Protein AF-A0A7S2AB08-F1 (afdb_monomer_lite)

Foldseek 3Di:
DAAAEAEPPPPDPVVSLVSVLVVLVVLLVQLVVVVVVVVVDPDDDDDDDDDPLSHAKYKYFQDQDPVSVVVVQVVCCVQQNPLFHFDDDPRRITIGHSRSSSCSSVDPSSVSNVVVD

Secondary structure (DSSP, 8-state):
-PPEEEE-TT--HHHHHHHHHHHHHHHHHHHHHHHHHHHT--------S----SS--EEEE--S-HHHHHHHHHHHHHHH-TT--PEE-STTEEEE-HHHHHHHHHSTHHHHHHHH-

InterPro domains:
  IPR036063 Smr domain superfamily [SSF160443] (5-95)

Organism: Trieres chinensis (NCBI:txid1514140)

Structure (mmCIF, N/CA/C/O backbone):
data_AF-A0A7S2AB08-F1
#
_entry.id   AF-A0A7S2AB08-F1
#
loop_
_atom_site.group_PDB
_atom_site.id
_atom_site.type_symbol
_atom_site.label_atom_id
_atom_site.label_alt_id
_atom_site.label_comp_id
_atom_site.label_asym_id
_atom_site.label_entity_id
_atom_site.label_seq_id
_atom_site.pdbx_PDB_ins_code
_atom_site.Cartn_x
_atom_site.Cartn_y
_atom_site.Cartn_z
_atom_site.occupancy
_atom_site.B_iso_or_equiv
_atom_site.auth_seq_id
_atom_site.auth_comp_id
_atom_site.auth_asym_id
_atom_site.auth_atom_id
_atom_site.pdbx_PDB_model_num
ATOM 1 N N . ALA A 1 1 ? 7.742 17.442 6.146 1.00 52.56 1 ALA A N 1
ATOM 2 C CA . ALA A 1 1 ? 8.503 16.363 5.485 1.00 52.56 1 ALA A CA 1
ATOM 3 C C . ALA A 1 1 ? 7.913 16.148 4.094 1.00 52.56 1 ALA A C 1
ATOM 5 O O . ALA A 1 1 ? 6.713 16.338 3.948 1.00 52.56 1 ALA A O 1
ATOM 6 N N . GLY A 1 2 ? 8.727 15.846 3.078 1.00 59.47 2 GLY A N 1
ATOM 7 C CA . GLY A 1 2 ? 8.201 15.437 1.768 1.00 59.47 2 GLY A CA 1
ATOM 8 C C . GLY A 1 2 ? 7.531 14.056 1.838 1.00 59.47 2 GLY A C 1
ATOM 9 O O . GLY A 1 2 ? 7.691 13.373 2.854 1.00 59.47 2 GLY A O 1
ATOM 10 N N . PRO A 1 3 ? 6.790 13.640 0.796 1.00 74.31 3 PRO A N 1
ATOM 11 C CA . PRO A 1 3 ? 6.187 12.313 0.762 1.00 74.31 3 PRO A CA 1
ATOM 12 C C . PRO A 1 3 ? 7.263 11.220 0.801 1.00 74.31 3 PRO A C 1
ATOM 14 O O . PRO A 1 3 ? 8.330 11.360 0.196 1.00 74.31 3 PRO A O 1
ATOM 17 N N . ALA A 1 4 ? 6.976 10.125 1.500 1.00 86.62 4 ALA A N 1
ATOM 18 C CA . ALA A 1 4 ? 7.786 8.917 1.460 1.00 86.62 4 ALA A CA 1
ATOM 19 C C . ALA A 1 4 ? 7.642 8.230 0.093 1.00 86.62 4 ALA A C 1
ATOM 21 O O . ALA A 1 4 ? 6.601 8.318 -0.558 1.00 86.62 4 ALA A O 1
ATOM 22 N N . LEU A 1 5 ? 8.691 7.537 -0.346 1.00 88.94 5 LEU A N 1
ATOM 23 C CA . LEU A 1 5 ? 8.730 6.872 -1.646 1.00 88.94 5 LEU A CA 1
ATOM 24 C C . LEU A 1 5 ? 8.883 5.363 -1.464 1.00 88.94 5 LEU A C 1
ATOM 26 O O . LEU A 1 5 ? 9.851 4.906 -0.857 1.00 88.94 5 LEU A O 1
ATOM 30 N N . TRP A 1 6 ? 7.951 4.598 -2.024 1.00 91.44 6 TRP A N 1
ATOM 31 C CA . TRP A 1 6 ? 8.037 3.145 -2.153 1.00 91.44 6 TRP A CA 1
ATOM 32 C C . TRP A 1 6 ? 8.272 2.795 -3.615 1.00 91.44 6 TRP A C 1
ATOM 34 O O . TRP A 1 6 ? 7.332 2.718 -4.407 1.00 91.44 6 TRP A O 1
ATOM 44 N N . ASP A 1 7 ? 9.539 2.629 -3.982 1.00 91.38 7 ASP A N 1
ATOM 45 C CA . ASP A 1 7 ? 9.911 2.300 -5.353 1.00 91.38 7 ASP A CA 1
ATOM 46 C C . ASP A 1 7 ? 9.908 0.784 -5.581 1.00 91.38 7 ASP A C 1
ATOM 48 O O . ASP A 1 7 ? 10.720 0.048 -5.020 1.00 91.38 7 ASP A O 1
ATOM 52 N N . LEU A 1 8 ? 8.964 0.331 -6.403 1.00 91.38 8 LEU A N 1
ATOM 53 C CA . LEU A 1 8 ? 8.799 -1.051 -6.850 1.00 91.38 8 LEU A CA 1
ATOM 54 C C . LEU A 1 8 ? 9.189 -1.207 -8.330 1.00 91.38 8 LEU A C 1
ATOM 56 O O . LEU A 1 8 ? 9.035 -2.287 -8.902 1.00 91.38 8 LEU A O 1
ATOM 60 N N . HIS A 1 9 ? 9.677 -0.148 -8.983 1.00 89.19 9 HIS A N 1
ATOM 61 C CA . HIS A 1 9 ? 10.073 -0.212 -10.382 1.00 89.19 9 HIS A CA 1
ATOM 62 C C . HIS A 1 9 ? 11.225 -1.204 -10.580 1.00 89.19 9 HIS A C 1
ATOM 64 O O . HIS A 1 9 ? 12.287 -1.091 -9.974 1.00 89.19 9 HIS A O 1
ATOM 70 N N . GLY A 1 10 ? 11.044 -2.136 -11.517 1.00 86.81 10 GLY A N 1
ATOM 71 C CA . GLY A 1 10 ? 12.071 -3.113 -11.886 1.00 86.81 10 GLY A CA 1
ATOM 72 C C . GLY A 1 10 ? 12.081 -4.378 -11.028 1.00 86.81 10 GLY A C 1
ATOM 73 O O . GLY A 1 10 ? 12.787 -5.317 -11.383 1.00 86.81 10 GLY A O 1
ATOM 74 N N . TYR A 1 11 ? 11.267 -4.440 -9.972 1.00 90.19 11 TYR A N 1
ATOM 75 C CA . TYR A 1 11 ? 11.037 -5.670 -9.220 1.00 90.19 11 TYR A CA 1
ATOM 76 C C . TYR A 1 11 ? 9.991 -6.546 -9.908 1.00 90.19 11 TYR A C 1
ATOM 78 O O . TYR A 1 11 ? 9.075 -6.062 -10.581 1.00 90.19 11 TYR A O 1
ATOM 86 N N . ASN A 1 12 ? 10.107 -7.860 -9.727 1.00 90.44 12 ASN A N 1
ATOM 87 C CA . ASN A 1 12 ? 9.039 -8.774 -10.112 1.00 90.44 12 ASN A CA 1
ATOM 88 C C . ASN A 1 12 ? 7.889 -8.739 -9.087 1.00 90.44 12 ASN A C 1
ATOM 90 O O . ASN A 1 12 ? 7.950 -8.063 -8.056 1.00 90.44 12 ASN A O 1
ATOM 94 N N . LEU A 1 13 ? 6.805 -9.455 -9.388 1.00 88.50 13 LEU A N 1
ATOM 95 C CA . LEU A 1 13 ? 5.610 -9.457 -8.550 1.00 88.50 13 LEU A CA 1
ATOM 96 C C . LEU A 1 13 ? 5.885 -9.978 -7.117 1.00 88.50 13 LEU A C 1
ATOM 98 O O . LEU A 1 13 ? 5.589 -9.236 -6.182 1.00 88.50 13 LEU A O 1
ATOM 102 N N . PRO A 1 14 ? 6.488 -11.169 -6.906 1.00 89.75 14 PRO A N 1
ATOM 103 C CA . PRO A 1 14 ? 6.860 -11.639 -5.566 1.00 89.75 14 PRO A CA 1
ATOM 104 C C . PRO A 1 14 ? 7.719 -10.657 -4.756 1.00 89.75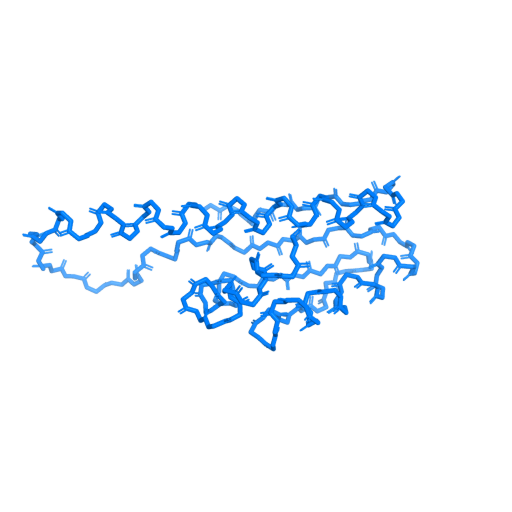 14 PRO A C 1
ATOM 106 O O . PRO A 1 14 ? 7.427 -10.400 -3.589 1.00 89.75 14 PRO A O 1
ATOM 109 N N . GLU A 1 15 ? 8.756 -10.082 -5.366 1.00 90.94 15 GLU A N 1
ATOM 110 C CA . GLU A 1 15 ? 9.627 -9.093 -4.718 1.00 90.94 15 GLU A CA 1
ATOM 111 C C . GLU A 1 15 ? 8.847 -7.843 -4.309 1.00 90.94 15 GLU A C 1
ATOM 113 O O . GLU A 1 15 ? 8.968 -7.373 -3.178 1.00 90.94 15 GLU A O 1
ATOM 118 N N . SER A 1 16 ? 7.985 -7.351 -5.200 1.00 90.75 16 SER A N 1
ATOM 119 C CA . SER A 1 16 ? 7.130 -6.193 -4.934 1.00 90.75 16 SER A CA 1
ATOM 120 C C . SER A 1 16 ? 6.174 -6.445 -3.766 1.00 90.75 16 SER A C 1
ATOM 122 O O . SER A 1 16 ? 5.994 -5.565 -2.925 1.00 90.75 16 SER A O 1
ATOM 124 N N . CYS A 1 17 ? 5.601 -7.651 -3.664 1.00 89.19 17 CYS A N 1
ATOM 125 C CA . CYS A 1 17 ? 4.760 -8.050 -2.531 1.00 89.19 17 CYS A CA 1
ATOM 126 C C . CYS A 1 17 ? 5.530 -8.010 -1.209 1.00 89.19 17 CYS A C 1
ATOM 128 O O . CYS A 1 17 ? 5.028 -7.471 -0.222 1.00 89.19 17 CYS A O 1
ATOM 130 N N . MET A 1 18 ? 6.747 -8.560 -1.184 1.00 90.06 18 MET A N 1
ATOM 131 C CA . MET A 1 18 ? 7.580 -8.560 0.021 1.00 90.06 18 MET A CA 1
ATOM 132 C C . MET A 1 18 ? 7.960 -7.138 0.441 1.00 90.06 18 MET A C 1
ATOM 134 O O . MET A 1 18 ? 7.878 -6.805 1.623 1.00 90.06 18 MET A O 1
ATOM 138 N N . LEU A 1 19 ? 8.336 -6.284 -0.516 1.00 91.50 19 LEU A N 1
ATOM 139 C CA . LEU A 1 19 ? 8.698 -4.890 -0.250 1.00 91.50 19 LEU A CA 1
ATOM 140 C C . LEU A 1 19 ? 7.511 -4.082 0.283 1.00 91.50 19 LEU A C 1
ATOM 142 O O . LEU A 1 19 ? 7.655 -3.398 1.296 1.00 91.50 19 LEU A O 1
ATOM 146 N N . LEU A 1 20 ? 6.337 -4.20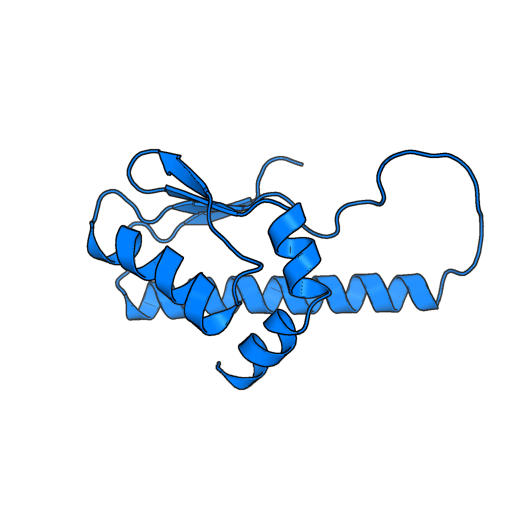7 -0.344 1.00 90.06 20 LEU A N 1
ATOM 147 C CA . LEU A 1 20 ? 5.104 -3.576 0.134 1.00 90.06 20 LEU A CA 1
ATOM 148 C C . LEU A 1 20 ? 4.748 -4.040 1.542 1.00 90.06 20 LEU A C 1
ATOM 150 O O . LEU A 1 20 ? 4.464 -3.217 2.411 1.00 90.06 20 LEU A O 1
ATOM 154 N N . SER A 1 21 ? 4.808 -5.349 1.779 1.00 90.81 21 SER A N 1
ATOM 155 C CA . SER A 1 21 ? 4.436 -5.915 3.072 1.00 90.81 21 SER A CA 1
ATOM 156 C C . SER A 1 21 ? 5.373 -5.444 4.180 1.00 90.81 21 SER A C 1
ATOM 158 O O . SER A 1 21 ? 4.927 -5.016 5.242 1.00 90.81 21 SER A O 1
ATOM 160 N N . ARG A 1 22 ? 6.682 -5.432 3.904 1.00 89.88 22 ARG A N 1
ATOM 161 C CA . ARG A 1 22 ? 7.700 -4.919 4.824 1.00 89.88 22 ARG A CA 1
ATOM 162 C C . ARG A 1 22 ? 7.494 -3.438 5.136 1.00 89.88 22 ARG A C 1
ATOM 164 O O . ARG A 1 22 ? 7.639 -3.034 6.289 1.00 89.88 22 ARG A O 1
ATOM 171 N N . ALA A 1 23 ? 7.171 -2.632 4.129 1.00 88.75 23 ALA A N 1
ATOM 172 C CA . ALA A 1 23 ? 6.959 -1.204 4.312 1.00 88.75 23 ALA A CA 1
ATOM 173 C C . ALA A 1 23 ? 5.712 -0.920 5.168 1.00 88.75 23 ALA A C 1
ATOM 175 O O . ALA A 1 23 ? 5.779 -0.124 6.106 1.00 88.75 23 ALA A O 1
ATOM 176 N N . LEU A 1 24 ? 4.616 -1.644 4.918 1.00 88.12 24 LEU A N 1
ATOM 177 C CA . LEU A 1 24 ? 3.400 -1.598 5.732 1.00 88.12 24 LEU A CA 1
ATOM 178 C C . LEU A 1 24 ? 3.667 -2.050 7.176 1.00 88.12 24 LEU A C 1
ATOM 180 O O . LEU A 1 24 ? 3.295 -1.342 8.110 1.00 88.12 24 LEU A O 1
ATOM 184 N N . MET A 1 25 ? 4.379 -3.165 7.384 1.00 86.62 25 MET A N 1
ATOM 185 C CA . MET A 1 25 ? 4.759 -3.637 8.724 1.00 86.62 25 MET A CA 1
ATOM 186 C C . MET A 1 25 ? 5.585 -2.599 9.491 1.00 86.62 25 MET A C 1
ATOM 188 O O . MET A 1 25 ? 5.294 -2.334 10.659 1.00 86.62 25 MET A O 1
ATOM 192 N N . SER A 1 26 ? 6.560 -1.960 8.837 1.00 84.19 26 SER A N 1
ATOM 193 C CA . SER A 1 26 ? 7.367 -0.901 9.456 1.00 84.19 26 SER A CA 1
ATOM 194 C C . SER A 1 26 ? 6.503 0.261 9.950 1.00 84.19 26 SER A C 1
ATOM 196 O O . SER A 1 26 ? 6.747 0.777 11.037 1.00 84.19 26 SER A O 1
ATOM 198 N N . MET A 1 27 ? 5.468 0.647 9.197 1.00 79.69 27 MET A N 1
ATOM 199 C CA . MET A 1 27 ? 4.536 1.698 9.620 1.00 79.69 27 MET A CA 1
ATOM 200 C C . MET A 1 27 ? 3.703 1.282 10.830 1.00 79.69 27 MET A C 1
ATOM 202 O O . MET A 1 27 ? 3.460 2.103 11.714 1.00 79.69 27 MET A O 1
ATOM 206 N N . THR A 1 28 ? 3.302 0.009 10.913 1.00 75.06 28 THR A N 1
ATOM 207 C CA . THR A 1 28 ? 2.567 -0.488 12.086 1.00 75.06 28 THR A CA 1
ATOM 208 C C . THR A 1 28 ? 3.409 -0.478 13.360 1.00 75.06 28 THR A C 1
ATOM 210 O O . THR A 1 28 ? 2.868 -0.189 14.427 1.00 75.06 28 THR A O 1
ATOM 213 N N . ALA A 1 29 ? 4.715 -0.748 13.252 1.00 71.19 29 ALA A N 1
ATOM 214 C CA . ALA A 1 29 ? 5.644 -0.696 14.376 1.00 71.19 29 ALA A CA 1
ATOM 215 C C . ALA A 1 29 ? 5.844 0.748 14.857 1.00 71.19 29 ALA A C 1
ATOM 217 O O . ALA A 1 29 ? 5.613 1.033 16.029 1.00 71.19 29 ALA A O 1
ATOM 218 N N . SER A 1 30 ? 6.135 1.681 13.943 1.00 67.94 30 SER A N 1
ATOM 219 C CA . SER A 1 30 ? 6.303 3.099 14.291 1.00 67.94 30 SER A CA 1
ATOM 220 C C . SER A 1 30 ? 5.034 3.722 14.888 1.00 67.94 30 SER A C 1
ATOM 222 O O . SER A 1 30 ? 5.116 4.521 15.818 1.00 67.94 30 SER A O 1
ATOM 224 N N . ALA A 1 31 ? 3.845 3.335 14.408 1.00 63.00 31 ALA A N 1
ATOM 225 C CA . ALA A 1 31 ? 2.578 3.781 14.992 1.00 63.00 31 ALA A CA 1
ATOM 226 C C . ALA A 1 31 ? 2.344 3.227 16.409 1.00 63.00 31 ALA A C 1
ATOM 228 O O . ALA A 1 31 ? 1.735 3.900 17.241 1.00 63.00 31 ALA A O 1
ATOM 229 N N . ALA A 1 32 ? 2.794 1.999 16.687 1.00 61.94 32 ALA A N 1
ATOM 230 C CA . ALA A 1 32 ? 2.697 1.400 18.015 1.00 61.94 32 ALA A CA 1
ATOM 231 C C . ALA A 1 32 ? 3.647 2.083 19.011 1.00 61.94 32 ALA A C 1
ATOM 233 O O . ALA A 1 32 ? 3.223 2.403 20.120 1.00 61.94 32 ALA A O 1
ATOM 234 N N . GLU A 1 33 ? 4.885 2.374 18.599 1.00 62.00 33 GLU A N 1
ATOM 235 C CA . GLU A 1 33 ? 5.858 3.111 19.417 1.00 62.00 33 GLU A CA 1
ATOM 236 C C . GLU A 1 33 ? 5.368 4.530 19.738 1.00 62.00 33 GLU A C 1
ATOM 238 O O . GLU A 1 33 ? 5.371 4.928 20.900 1.00 62.00 33 GLU A O 1
ATOM 243 N N . ALA A 1 34 ? 4.844 5.261 18.745 1.00 58.75 34 ALA A N 1
ATOM 244 C CA . ALA A 1 34 ? 4.301 6.607 18.954 1.00 58.75 34 ALA A CA 1
ATOM 245 C C . ALA A 1 34 ? 3.131 6.633 19.957 1.00 58.75 34 ALA A C 1
ATOM 247 O O . ALA A 1 34 ? 3.040 7.541 20.785 1.00 58.75 34 ALA A O 1
ATOM 248 N N . ARG A 1 35 ? 2.248 5.624 19.923 1.00 58.69 35 ARG A N 1
ATOM 249 C CA . ARG A 1 35 ? 1.162 5.485 20.911 1.00 58.69 35 ARG A CA 1
ATOM 250 C C . ARG A 1 35 ? 1.690 5.130 22.297 1.00 58.69 35 ARG A C 1
ATOM 252 O O . ARG A 1 35 ? 1.248 5.731 23.266 1.00 58.69 35 ARG A O 1
ATOM 259 N N . SER A 1 36 ? 2.669 4.229 22.388 1.00 55.38 36 SER A N 1
ATOM 260 C CA . SER A 1 36 ? 3.287 3.861 23.667 1.00 55.38 36 SER A CA 1
ATOM 261 C C . SER A 1 36 ? 3.988 5.042 24.344 1.00 55.38 36 SER A C 1
ATOM 263 O O . SER A 1 36 ? 3.956 5.131 25.564 1.00 55.38 36 SER A O 1
ATOM 265 N N . SER A 1 37 ? 4.605 5.948 23.580 1.00 52.09 37 SER A N 1
ATOM 266 C CA . SER A 1 37 ? 5.219 7.166 24.131 1.00 52.09 37 SER A CA 1
ATOM 267 C C . SER A 1 37 ? 4.200 8.237 24.529 1.00 52.09 37 SER A C 1
ATOM 269 O O . SER A 1 37 ? 4.525 9.106 25.328 1.00 52.09 37 SER A O 1
ATOM 271 N N . THR A 1 38 ? 2.981 8.190 23.982 1.00 53.09 38 THR A N 1
ATOM 272 C CA . THR A 1 38 ? 1.913 9.149 24.312 1.00 53.09 38 THR A CA 1
ATOM 273 C C . THR A 1 38 ? 1.167 8.748 25.591 1.00 53.09 38 THR A C 1
ATOM 275 O O . THR A 1 38 ? 0.781 9.624 26.356 1.00 53.09 38 THR A O 1
ATOM 278 N N . ASP A 1 39 ? 1.015 7.446 25.871 1.00 52.69 39 ASP A N 1
ATOM 279 C CA . ASP A 1 39 ? 0.422 6.946 27.128 1.00 52.69 39 ASP A CA 1
ATOM 280 C C . ASP A 1 39 ? 1.265 7.297 28.376 1.00 52.69 39 ASP A C 1
ATOM 282 O O . ASP A 1 39 ? 0.722 7.408 29.472 1.00 52.69 39 ASP A O 1
ATOM 286 N N . ASP A 1 40 ? 2.576 7.525 28.215 1.00 50.44 40 ASP A N 1
ATOM 287 C CA . ASP A 1 40 ? 3.490 7.936 29.298 1.00 50.44 40 ASP A CA 1
ATOM 288 C C . ASP A 1 40 ? 3.582 9.472 29.461 1.00 50.44 40 ASP A C 1
ATOM 290 O O . ASP A 1 40 ? 4.117 9.975 30.446 1.00 50.44 40 ASP A O 1
ATOM 294 N N . ALA A 1 41 ? 3.028 10.237 28.512 1.00 49.03 41 ALA A N 1
ATOM 295 C CA . ALA A 1 41 ? 3.125 11.693 28.449 1.00 49.03 41 ALA A CA 1
ATOM 296 C C . ALA A 1 41 ? 1.752 12.364 28.630 1.00 49.03 41 ALA A C 1
ATOM 298 O O . ALA A 1 41 ? 1.249 13.051 27.743 1.00 49.03 41 ALA A O 1
ATOM 299 N N . THR A 1 42 ? 1.128 12.192 29.798 1.00 49.31 42 THR A N 1
ATOM 300 C CA . THR A 1 42 ? 0.069 13.108 30.245 1.00 49.31 42 THR A CA 1
ATOM 301 C C . THR A 1 42 ? 0.694 14.333 30.907 1.00 49.31 42 THR A C 1
ATOM 303 O O . THR A 1 42 ? 0.753 14.396 32.131 1.00 49.31 42 THR A O 1
ATOM 306 N N . ASP A 1 43 ? 1.151 15.299 30.113 1.00 46.16 43 ASP A N 1
ATOM 307 C CA . ASP A 1 43 ? 1.257 16.687 30.568 1.00 46.16 43 ASP A CA 1
ATOM 308 C C . ASP A 1 43 ? 1.148 17.661 29.381 1.00 46.16 43 ASP A C 1
ATOM 310 O O . ASP A 1 43 ? 1.691 17.425 28.305 1.00 46.16 43 ASP A O 1
ATOM 314 N N . GLU A 1 44 ? 0.425 18.753 29.632 1.00 46.62 44 GLU A N 1
ATOM 315 C CA . GLU A 1 44 ? 0.336 19.997 28.850 1.00 46.62 44 GLU A CA 1
ATOM 316 C C . GLU A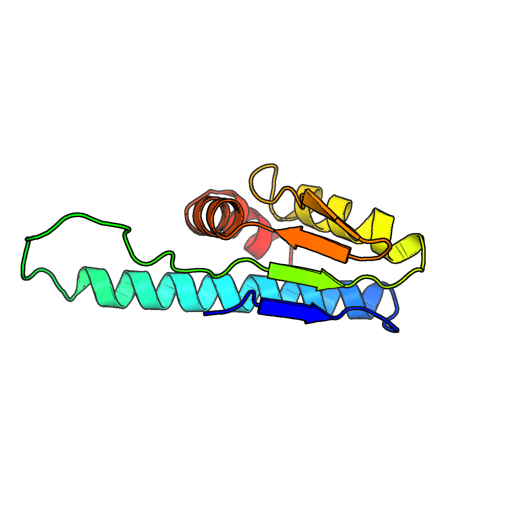 1 44 ? -0.616 20.054 27.632 1.00 46.62 44 GLU A C 1
ATOM 318 O O . GLU A 1 44 ? -0.304 19.759 26.480 1.00 46.62 44 GLU A O 1
ATOM 323 N N . VAL A 1 45 ? -1.814 20.581 27.911 1.00 54.94 45 VAL A N 1
ATOM 324 C CA . VAL A 1 45 ? -2.721 21.208 26.941 1.00 54.94 45 VAL A CA 1
ATOM 325 C C . VAL A 1 45 ? -2.285 22.658 26.738 1.00 54.94 45 VAL A C 1
ATOM 327 O O . VAL A 1 45 ? -2.342 23.413 27.698 1.00 54.94 45 VAL A O 1
ATOM 330 N N . THR A 1 46 ? -1.968 23.072 25.504 1.00 46.81 46 THR A N 1
ATOM 331 C CA . THR A 1 46 ? -2.655 24.181 24.800 1.00 46.81 46 THR A CA 1
ATOM 332 C C . THR A 1 46 ? -2.142 24.375 23.364 1.00 46.81 46 THR A C 1
ATOM 334 O O . THR A 1 46 ? -0.980 24.146 23.068 1.00 46.81 46 THR A O 1
ATOM 337 N N . GLU A 1 47 ? -3.051 24.887 22.529 1.00 42.00 47 GLU A N 1
ATOM 338 C CA . GLU A 1 47 ? -2.902 25.431 21.169 1.00 42.00 47 GLU A CA 1
ATOM 339 C C . GLU A 1 47 ? -3.142 24.491 19.975 1.00 42.00 47 GLU A C 1
ATOM 341 O O . GLU A 1 47 ? -2.393 23.585 19.623 1.00 42.00 47 GLU A O 1
ATOM 346 N N . SER A 1 48 ? -4.264 24.786 19.318 1.00 51.28 48 SER A N 1
ATOM 347 C CA . SER A 1 48 ? -4.745 24.239 18.062 1.00 51.28 48 SER A CA 1
ATOM 348 C C . SER A 1 48 ? -3.719 24.374 16.938 1.00 51.28 48 SER A C 1
ATOM 350 O O . SER A 1 48 ? -3.403 25.490 16.533 1.00 51.28 48 SER A O 1
ATOM 352 N N . SER A 1 49 ? -3.326 23.257 16.328 1.00 42.09 49 SER A N 1
ATOM 353 C CA . SER A 1 49 ? -3.435 23.019 14.876 1.00 42.09 49 SER A CA 1
ATOM 354 C C . SER A 1 49 ? -2.650 21.774 14.486 1.00 42.09 49 SER A C 1
ATOM 356 O O . SER A 1 49 ? -1.435 21.741 14.611 1.00 42.09 49 SER A O 1
ATOM 358 N N . SER A 1 50 ? -3.362 20.796 13.924 1.00 45.53 50 SER A N 1
ATOM 359 C CA . SER A 1 50 ? -2.831 19.538 13.387 1.00 45.53 50 SER A CA 1
ATOM 360 C C . SER A 1 50 ? -2.077 18.702 14.421 1.00 45.53 50 SER A C 1
ATOM 362 O O . SER A 1 50 ? -0.877 18.870 14.617 1.00 45.53 50 SER A O 1
ATOM 364 N N . SER A 1 51 ? -2.762 17.724 15.025 1.00 48.09 51 SER A N 1
ATOM 365 C CA . SER A 1 51 ? -2.061 16.566 15.590 1.00 48.09 51 SER A CA 1
ATOM 366 C C . SER A 1 51 ? -0.998 16.112 14.580 1.00 48.09 51 SER A C 1
ATOM 368 O O . SER A 1 51 ? -1.325 16.035 13.387 1.00 48.09 51 SER A O 1
ATOM 370 N N . PRO A 1 52 ? 0.261 15.875 14.992 1.00 54.22 52 PRO A N 1
ATOM 371 C CA . PRO A 1 52 ? 1.278 15.399 14.070 1.00 54.22 52 PRO A CA 1
ATOM 372 C C . PRO A 1 52 ? 0.750 14.106 13.455 1.00 54.22 52 PRO A C 1
ATOM 374 O O . PRO A 1 52 ? 0.539 13.125 14.167 1.00 54.22 52 PRO A O 1
ATOM 377 N N . ARG A 1 53 ? 0.453 14.134 12.149 1.00 62.91 53 ARG A N 1
ATOM 378 C CA . ARG A 1 53 ? 0.051 12.925 11.431 1.00 62.91 53 ARG A CA 1
ATOM 379 C C . ARG A 1 53 ? 1.191 11.926 11.601 1.00 62.91 53 ARG A C 1
ATOM 381 O O . ARG A 1 53 ? 2.318 12.265 11.223 1.00 62.91 53 ARG A O 1
ATOM 388 N N . PRO A 1 54 ? 0.952 10.753 12.210 1.00 71.81 54 PRO A N 1
ATOM 389 C CA . PRO A 1 54 ? 2.020 9.799 12.471 1.00 71.81 54 PRO A CA 1
ATOM 390 C C . PRO A 1 54 ? 2.659 9.303 11.171 1.00 71.81 54 PRO A C 1
ATOM 392 O O . PRO A 1 54 ? 3.811 8.862 11.189 1.00 71.81 54 PRO A O 1
ATOM 395 N N . HIS A 1 55 ? 1.955 9.409 10.038 1.00 83.50 55 HIS A N 1
ATOM 396 C CA . HIS A 1 55 ? 2.466 8.998 8.738 1.00 83.50 55 HIS A CA 1
ATOM 397 C C . HIS A 1 55 ? 2.536 10.155 7.723 1.00 83.50 55 HIS A C 1
ATOM 399 O O . HIS A 1 55 ? 1.616 10.970 7.635 1.00 83.50 55 HIS A O 1
ATOM 405 N N . PRO A 1 56 ? 3.615 10.243 6.918 1.00 84.38 56 PRO A N 1
ATOM 406 C CA . PRO A 1 56 ? 3.650 11.110 5.743 1.00 84.38 56 PRO A CA 1
ATOM 407 C C . PRO A 1 56 ? 2.828 10.505 4.596 1.00 84.38 56 PRO A C 1
ATOM 409 O O . PRO A 1 56 ? 2.549 9.307 4.582 1.00 84.38 56 PRO A O 1
ATOM 412 N N . ASP A 1 57 ? 2.497 11.315 3.588 1.00 86.38 57 ASP A N 1
ATOM 413 C CA . ASP A 1 57 ? 1.976 10.792 2.320 1.00 86.38 57 ASP A CA 1
ATOM 414 C C . ASP A 1 57 ? 3.004 9.844 1.676 1.00 86.38 57 ASP A C 1
ATOM 416 O O . ASP A 1 57 ? 4.212 10.069 1.777 1.00 86.38 57 ASP A O 1
ATOM 420 N N . VAL A 1 58 ? 2.540 8.801 0.989 1.00 89.56 58 VAL A N 1
ATOM 421 C CA . VAL A 1 58 ? 3.395 7.787 0.358 1.00 89.56 58 VAL A CA 1
ATOM 422 C C . VAL A 1 58 ? 3.128 7.736 -1.135 1.00 89.56 58 VAL A C 1
ATOM 424 O O . VAL A 1 58 ? 2.009 7.485 -1.573 1.00 89.56 58 VAL A O 1
ATOM 427 N N . VAL A 1 59 ? 4.173 7.909 -1.935 1.00 89.44 59 VAL A N 1
ATOM 428 C CA . VAL A 1 59 ? 4.135 7.646 -3.372 1.00 89.44 59 VAL A CA 1
ATOM 429 C C . VAL A 1 59 ? 4.653 6.236 -3.615 1.00 89.44 59 VAL A C 1
ATOM 431 O O . VAL A 1 59 ? 5.808 5.938 -3.320 1.00 89.44 59 VAL A O 1
ATOM 434 N N . VAL A 1 60 ? 3.821 5.374 -4.191 1.00 90.19 60 VAL A N 1
ATOM 435 C CA . VAL A 1 60 ? 4.231 4.043 -4.643 1.00 90.19 60 VAL A CA 1
ATOM 436 C C . VAL A 1 60 ? 4.526 4.108 -6.132 1.00 90.19 60 VAL A C 1
ATOM 438 O O . VAL A 1 60 ? 3.655 4.462 -6.925 1.00 90.19 60 VAL A O 1
ATOM 441 N N . VAL A 1 61 ? 5.753 3.782 -6.529 1.00 90.69 61 VAL A N 1
ATOM 442 C CA . VAL A 1 61 ? 6.178 3.765 -7.932 1.00 90.69 61 VAL A CA 1
ATOM 443 C C . VAL A 1 61 ? 6.179 2.323 -8.414 1.00 90.69 61 VAL A C 1
ATOM 445 O O . VAL A 1 61 ? 7.005 1.522 -8.007 1.00 90.69 61 VAL A O 1
ATOM 448 N N . THR A 1 62 ? 5.244 1.981 -9.294 1.00 87.69 62 THR A N 1
ATOM 449 C CA . THR A 1 62 ? 5.123 0.644 -9.901 1.00 87.69 62 THR A CA 1
ATOM 450 C C . THR A 1 62 ? 5.866 0.540 -11.231 1.00 87.69 62 THR A C 1
ATOM 452 O O . THR A 1 62 ? 5.956 -0.532 -11.827 1.00 87.69 62 THR A O 1
ATOM 455 N N . GLY A 1 63 ? 6.342 1.672 -11.750 1.00 83.19 63 GLY A N 1
ATOM 456 C CA . GLY A 1 63 ? 6.860 1.767 -13.102 1.00 83.19 63 GLY A CA 1
ATOM 457 C C . GLY A 1 63 ? 5.777 1.699 -14.174 1.00 83.19 63 GLY A C 1
ATOM 458 O O . GLY A 1 63 ? 4.584 1.607 -13.893 1.00 83.19 63 GLY A O 1
ATOM 459 N N . ARG A 1 64 ? 6.194 1.767 -15.443 1.00 76.62 64 ARG A N 1
ATOM 460 C CA . ARG A 1 64 ? 5.269 1.811 -16.591 1.00 76.62 64 ARG A CA 1
ATOM 461 C C . ARG A 1 64 ? 4.651 0.453 -16.953 1.00 76.62 64 ARG A C 1
ATOM 463 O O . ARG A 1 64 ? 3.821 0.419 -17.854 1.00 76.62 64 ARG A O 1
ATOM 470 N N . GLY A 1 65 ? 5.059 -0.634 -16.296 1.00 75.12 65 GLY A N 1
ATOM 471 C CA . GLY A 1 65 ? 4.513 -1.970 -16.534 1.00 75.12 65 GLY A CA 1
ATOM 472 C C . GLY A 1 65 ? 3.094 -2.119 -15.981 1.00 75.12 65 GLY A C 1
ATOM 473 O O . GLY A 1 65 ? 2.809 -1.677 -14.869 1.00 75.12 65 GLY A O 1
ATOM 474 N N . ASP A 1 66 ? 2.208 -2.761 -16.744 1.00 78.00 66 ASP A N 1
ATOM 475 C CA . ASP A 1 66 ? 0.790 -2.880 -16.377 1.00 78.00 66 ASP A CA 1
ATOM 476 C C . ASP A 1 66 ? 0.553 -3.829 -15.186 1.00 78.00 66 ASP A C 1
ATOM 478 O O . ASP A 1 66 ? -0.331 -3.573 -14.373 1.00 78.00 66 ASP A O 1
ATOM 482 N N . VAL A 1 67 ? 1.393 -4.860 -15.014 1.00 85.62 67 VAL A N 1
ATOM 483 C CA . VAL A 1 67 ? 1.229 -5.885 -13.962 1.00 85.62 67 VAL A CA 1
ATOM 484 C C . VAL A 1 67 ? 1.222 -5.271 -12.561 1.00 85.62 67 VAL A C 1
ATOM 486 O O . VAL A 1 67 ? 0.263 -5.445 -11.816 1.00 85.62 67 VAL A O 1
ATOM 489 N N . LEU A 1 68 ? 2.269 -4.526 -12.194 1.00 86.56 68 LEU A N 1
ATOM 490 C CA . LEU A 1 68 ? 2.346 -3.904 -10.869 1.00 86.56 68 LEU A CA 1
ATOM 491 C C . LEU A 1 68 ? 1.340 -2.758 -10.724 1.00 86.56 68 LEU A C 1
ATOM 493 O O . LEU A 1 68 ? 0.796 -2.560 -9.641 1.00 86.56 68 LEU A O 1
ATOM 497 N N . ARG A 1 69 ? 1.033 -2.039 -11.812 1.00 84.88 69 ARG A N 1
ATOM 498 C CA . ARG A 1 69 ? 0.051 -0.946 -11.792 1.00 84.88 69 ARG A CA 1
ATOM 499 C C . ARG A 1 69 ? -1.348 -1.433 -11.411 1.00 84.88 69 ARG A C 1
ATOM 501 O O . ARG A 1 69 ? -2.067 -0.722 -10.718 1.00 84.88 69 ARG A O 1
ATOM 508 N N . GLU A 1 70 ? -1.734 -2.621 -11.864 1.00 85.25 70 GLU A N 1
ATOM 509 C CA . GLU A 1 70 ? -3.016 -3.236 -11.510 1.00 85.25 70 GLU A CA 1
ATOM 510 C C . GLU A 1 70 ? -2.947 -3.993 -10.183 1.00 85.25 70 GLU A C 1
ATOM 512 O O . GLU A 1 70 ? -3.889 -3.949 -9.388 1.00 85.25 70 GLU A O 1
ATOM 517 N N . TYR A 1 71 ? -1.822 -4.660 -9.922 1.00 87.88 71 TYR A N 1
ATOM 518 C CA . TYR A 1 71 ? -1.664 -5.479 -8.731 1.00 87.88 71 TYR A CA 1
ATOM 519 C C . TYR A 1 71 ? -1.598 -4.656 -7.447 1.00 87.88 71 TYR A C 1
ATOM 521 O O . TYR A 1 71 ? -2.276 -4.999 -6.485 1.00 87.88 71 TYR A O 1
ATOM 529 N N . VAL A 1 72 ? -0.821 -3.570 -7.403 1.00 88.56 72 VAL A N 1
ATOM 530 C CA . VAL A 1 72 ? -0.593 -2.816 -6.159 1.00 88.56 72 VAL A CA 1
ATOM 531 C C . VAL A 1 72 ? -1.892 -2.255 -5.563 1.00 88.56 72 VAL A C 1
ATOM 533 O O . VAL A 1 72 ? -2.144 -2.501 -4.383 1.00 88.56 72 VAL A O 1
ATOM 536 N N . PRO A 1 73 ? -2.777 -1.584 -6.327 1.00 85.75 73 PRO A N 1
ATOM 537 C CA . PRO A 1 73 ? -4.063 -1.136 -5.794 1.00 85.75 73 PRO A CA 1
ATOM 538 C C . PRO A 1 73 ? -4.954 -2.274 -5.300 1.00 85.75 73 PRO A C 1
ATOM 540 O O . PRO A 1 73 ? -5.699 -2.096 -4.336 1.00 85.75 73 PRO A O 1
ATOM 543 N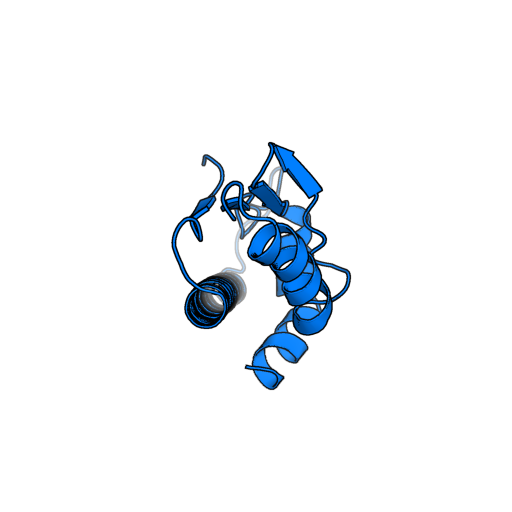 N . ARG A 1 74 ? -4.889 -3.438 -5.955 1.00 87.44 74 ARG A N 1
ATOM 544 C CA . ARG A 1 74 ? -5.638 -4.625 -5.546 1.00 87.44 74 ARG A CA 1
ATOM 545 C C . ARG A 1 74 ? -5.076 -5.223 -4.260 1.00 87.44 74 ARG A C 1
ATOM 547 O O . ARG A 1 74 ? -5.837 -5.467 -3.338 1.00 87.44 74 ARG A O 1
ATOM 554 N N . PHE A 1 75 ? -3.759 -5.379 -4.170 1.00 88.12 75 PHE A N 1
ATOM 555 C CA . PHE A 1 75 ? -3.074 -5.870 -2.980 1.00 88.12 75 PHE A CA 1
ATOM 556 C C . PHE A 1 75 ? -3.402 -5.017 -1.752 1.00 88.12 75 PHE A C 1
ATOM 558 O O . PHE A 1 75 ? -3.768 -5.563 -0.714 1.00 88.12 75 PHE A O 1
ATOM 565 N N . LEU A 1 76 ? -3.323 -3.689 -1.881 1.00 87.25 76 LEU A N 1
ATOM 566 C CA . LEU A 1 76 ? -3.648 -2.771 -0.789 1.00 87.25 76 LEU A CA 1
ATOM 567 C C . LEU A 1 76 ? -5.120 -2.886 -0.381 1.00 87.25 76 LEU A C 1
ATOM 569 O O . LEU A 1 76 ? -5.422 -2.977 0.801 1.00 87.25 76 LEU A O 1
ATOM 573 N N . ARG A 1 77 ? -6.043 -2.979 -1.340 1.00 85.44 77 ARG A N 1
ATOM 574 C CA . ARG A 1 77 ? -7.468 -3.156 -1.035 1.00 85.44 77 ARG A CA 1
ATOM 575 C C . ARG A 1 77 ? -7.764 -4.481 -0.334 1.00 85.44 77 ARG A C 1
ATOM 577 O O . ARG A 1 77 ? -8.514 -4.493 0.639 1.00 85.44 77 ARG A O 1
ATOM 584 N N . ASP A 1 78 ? -7.191 -5.571 -0.834 1.00 86.06 78 ASP A N 1
ATOM 585 C CA . ASP A 1 78 ? -7.479 -6.929 -0.370 1.00 86.06 78 ASP A CA 1
ATOM 586 C C . ASP A 1 78 ? -6.867 -7.185 1.021 1.00 86.06 78 ASP A C 1
ATOM 588 O O . ASP A 1 78 ? -7.486 -7.862 1.838 1.00 86.06 78 ASP A O 1
ATOM 592 N N . ASN A 1 79 ? -5.694 -6.606 1.321 1.00 84.25 79 ASN A N 1
ATOM 593 C CA . ASN A 1 79 ? -4.966 -6.868 2.571 1.00 84.25 79 ASN A CA 1
ATOM 594 C C . ASN A 1 79 ? -5.064 -5.736 3.604 1.00 84.25 79 ASN A C 1
ATOM 596 O O . ASN A 1 79 ? -5.037 -5.999 4.803 1.00 84.25 79 ASN A O 1
ATOM 600 N N . CYS A 1 80 ? -5.174 -4.477 3.172 1.00 81.88 80 CYS A N 1
ATOM 601 C CA . CYS A 1 80 ? -5.257 -3.324 4.073 1.00 81.88 80 CYS A CA 1
ATOM 602 C C . CYS A 1 80 ? -6.694 -2.821 4.259 1.00 81.88 80 CYS A C 1
ATOM 604 O O . CYS A 1 80 ? -6.965 -2.140 5.245 1.00 81.88 80 CYS A O 1
ATOM 606 N N . GLY A 1 81 ? -7.618 -3.195 3.371 1.00 79.81 81 GLY A N 1
ATOM 607 C CA . GLY A 1 81 ? -9.017 -2.783 3.428 1.00 79.81 81 GLY A CA 1
ATOM 608 C C . GLY A 1 81 ? -9.318 -1.492 2.653 1.00 79.81 81 GLY A C 1
ATOM 609 O O . GLY A 1 81 ? -8.439 -0.924 1.999 1.00 79.81 81 GLY A O 1
ATOM 610 N N . PRO A 1 82 ? -10.584 -1.033 2.675 1.00 75.50 82 PRO A N 1
ATOM 611 C CA . PRO A 1 82 ? -11.031 0.157 1.947 1.00 75.50 82 PRO A CA 1
ATOM 612 C C . PRO A 1 82 ? -10.440 1.473 2.473 1.00 75.50 82 PRO A C 1
ATOM 614 O O . PRO A 1 82 ? -10.685 2.513 1.878 1.00 75.50 82 PRO A O 1
ATOM 617 N N . GLU A 1 83 ? -9.708 1.455 3.585 1.00 77.06 83 GLU A N 1
ATOM 618 C CA . GLU A 1 83 ? -9.084 2.629 4.190 1.00 77.06 83 GLU A CA 1
ATOM 619 C C . GLU A 1 83 ? -7.826 3.061 3.417 1.00 77.06 83 GLU A C 1
ATOM 621 O O . GLU A 1 83 ? -7.584 4.255 3.258 1.00 77.06 83 GLU A O 1
ATOM 626 N N . ILE A 1 84 ? -7.068 2.106 2.858 1.00 77.00 84 ILE A N 1
ATOM 627 C CA . ILE A 1 84 ? -5.932 2.380 1.967 1.00 77.00 84 ILE A CA 1
ATOM 628 C C . ILE A 1 84 ? -6.402 2.289 0.515 1.00 77.00 84 ILE A C 1
ATOM 630 O O . ILE A 1 84 ? -6.260 1.264 -0.156 1.00 77.00 84 ILE A O 1
ATOM 634 N N . VAL A 1 85 ? -6.951 3.394 0.005 1.00 75.19 85 VAL A N 1
ATOM 635 C CA . VAL A 1 85 ? -7.231 3.545 -1.429 1.00 75.19 85 VAL A CA 1
ATOM 636 C C . VAL A 1 85 ? -6.142 4.402 -2.059 1.00 75.19 85 VAL A C 1
ATOM 638 O O . VAL A 1 85 ? -6.118 5.615 -1.840 1.00 75.19 85 VAL A O 1
ATOM 641 N N . PRO A 1 86 ? -5.244 3.814 -2.864 1.00 77.88 86 PRO A N 1
ATOM 642 C CA . PRO A 1 86 ? -4.280 4.606 -3.600 1.00 77.88 86 PRO A CA 1
ATOM 643 C C . PRO A 1 86 ? -5.002 5.494 -4.620 1.00 77.88 86 PRO A C 1
ATOM 645 O O . PRO A 1 86 ? -5.720 5.012 -5.499 1.00 77.88 86 PRO A O 1
ATOM 648 N N . MET A 1 87 ? -4.788 6.801 -4.516 1.00 77.19 87 MET A N 1
ATOM 649 C CA . MET A 1 87 ? -5.204 7.772 -5.517 1.00 77.19 87 MET A CA 1
ATOM 650 C C . MET A 1 87 ? -4.356 7.584 -6.775 1.00 77.19 87 MET A C 1
ATOM 652 O O . MET A 1 87 ? -3.141 7.362 -6.701 1.00 77.19 87 MET A O 1
ATOM 656 N N . ALA A 1 88 ? -4.996 7.665 -7.942 1.00 73.50 88 ALA A N 1
ATOM 657 C CA . ALA A 1 88 ? -4.295 7.574 -9.214 1.00 73.50 88 ALA A CA 1
ATOM 658 C C . ALA A 1 88 ? -3.244 8.694 -9.310 1.00 73.50 88 ALA A C 1
ATOM 660 O O . ALA A 1 88 ? -3.576 9.874 -9.212 1.00 73.50 88 ALA A O 1
ATOM 661 N N . GLY A 1 89 ? -1.977 8.308 -9.471 1.00 68.38 89 GLY A N 1
ATOM 662 C CA . GLY A 1 89 ? -0.869 9.227 -9.702 1.00 68.38 89 GLY A CA 1
ATOM 663 C C . GLY A 1 89 ? -0.579 9.401 -11.194 1.00 68.38 89 GLY A C 1
ATOM 664 O O . GLY A 1 89 ? -1.453 9.270 -12.053 1.00 68.38 89 GLY A O 1
ATOM 665 N N . ASN A 1 90 ? 0.688 9.668 -11.513 1.00 73.69 90 ASN A N 1
ATOM 666 C CA . ASN A 1 90 ? 1.177 9.678 -12.893 1.00 73.69 90 ASN A CA 1
ATOM 667 C C . ASN A 1 90 ? 1.258 8.244 -13.458 1.00 73.69 90 ASN A C 1
ATOM 669 O O . ASN A 1 90 ? 1.112 7.264 -12.729 1.00 73.69 90 ASN A O 1
ATOM 673 N N . ARG A 1 91 ? 1.523 8.084 -14.769 1.00 72.69 91 ARG A N 1
ATOM 674 C CA . ARG A 1 91 ? 1.703 6.748 -15.379 1.00 72.69 91 ARG A CA 1
ATOM 675 C C . ARG A 1 91 ? 2.793 5.956 -14.643 1.00 72.69 91 ARG A C 1
ATOM 677 O O . ARG A 1 91 ? 3.978 6.204 -14.857 1.00 72.69 91 ARG A O 1
ATOM 684 N N . GLY A 1 92 ? 2.371 4.975 -13.848 1.00 82.12 92 GLY A N 1
ATOM 685 C CA . GLY A 1 92 ? 3.262 4.097 -13.094 1.00 82.12 92 GLY A CA 1
ATOM 686 C C . GLY A 1 92 ? 3.524 4.511 -11.651 1.00 82.12 92 GLY A C 1
ATOM 687 O O . GLY A 1 92 ? 4.504 4.052 -11.066 1.00 82.12 92 GLY A O 1
ATOM 688 N N . SER A 1 93 ? 2.686 5.376 -11.080 1.00 87.31 93 SER A N 1
ATOM 689 C CA . SER A 1 93 ? 2.668 5.616 -9.643 1.00 87.31 93 SER A CA 1
ATOM 690 C C . SER A 1 93 ? 1.255 5.785 -9.099 1.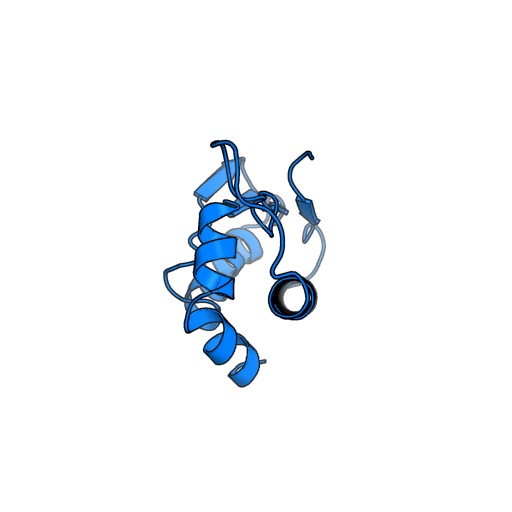00 87.31 93 SER A C 1
ATOM 692 O O . SER A 1 93 ? 0.309 6.109 -9.822 1.00 87.31 93 SER A O 1
ATOM 694 N N . CYS A 1 94 ? 1.119 5.584 -7.797 1.00 88.56 94 CYS A N 1
ATOM 695 C CA . CYS A 1 94 ? -0.070 5.947 -7.049 1.00 88.56 94 CYS A CA 1
ATOM 696 C C . CYS A 1 94 ? 0.308 6.604 -5.720 1.00 88.56 94 CYS A C 1
ATOM 698 O O . CYS A 1 94 ? 1.428 6.451 -5.234 1.00 88.56 94 CYS A O 1
ATOM 700 N N . LEU A 1 95 ? -0.616 7.388 -5.173 1.00 88.62 95 LEU A N 1
ATOM 701 C CA . LEU A 1 95 ? -0.427 8.116 -3.925 1.00 88.62 95 LEU A CA 1
ATOM 702 C C . LEU A 1 95 ? -1.325 7.514 -2.850 1.00 88.62 95 LEU A C 1
ATOM 704 O O . LEU A 1 95 ? -2.526 7.379 -3.057 1.00 88.62 95 LEU A O 1
ATOM 708 N N . ILE A 1 96 ? -0.762 7.209 -1.691 1.00 89.62 96 ILE A N 1
ATOM 709 C CA . ILE A 1 96 ? -1.512 6.905 -0.479 1.00 89.62 96 ILE A CA 1
ATOM 710 C C . ILE A 1 96 ? -1.398 8.134 0.418 1.00 89.62 96 ILE A C 1
ATOM 712 O O . ILE A 1 96 ? -0.290 8.548 0.764 1.00 89.62 96 ILE A O 1
ATOM 716 N N . SER A 1 97 ? -2.528 8.751 0.757 1.00 87.19 97 SER A N 1
ATOM 717 C CA . SER A 1 97 ? -2.514 9.908 1.647 1.00 87.19 97 SER A CA 1
ATOM 718 C C . SER A 1 97 ? -2.148 9.490 3.071 1.00 87.19 97 SER A C 1
ATOM 720 O O . SER A 1 97 ? -2.494 8.403 3.533 1.00 87.19 97 SER A O 1
ATOM 722 N N . SER A 1 98 ? -1.493 10.394 3.789 1.00 86.31 98 SER A N 1
ATOM 723 C CA . SER A 1 98 ? -1.269 10.310 5.234 1.00 86.31 98 SER A CA 1
ATOM 724 C C . SER A 1 98 ? -2.567 10.026 5.988 1.00 86.31 98 SER A C 1
ATOM 726 O O . SER A 1 98 ? -2.587 9.178 6.863 1.00 86.31 98 SER A O 1
ATOM 728 N N . GLU A 1 99 ? -3.681 10.643 5.582 1.00 85.19 99 GLU A N 1
ATOM 729 C CA . GLU A 1 99 ? -5.002 10.400 6.180 1.00 85.19 99 GLU A CA 1
ATOM 730 C C . GLU A 1 99 ? -5.458 8.944 6.036 1.00 85.19 99 GLU A C 1
ATOM 732 O O . GLU A 1 99 ? -5.937 8.349 6.998 1.00 85.19 99 GLU A O 1
ATOM 737 N N . ALA A 1 100 ? -5.274 8.355 4.852 1.00 87.00 100 ALA A N 1
ATOM 738 C CA . ALA A 1 100 ? -5.595 6.954 4.603 1.00 87.00 100 ALA A CA 1
ATOM 739 C C . ALA A 1 100 ? -4.705 6.017 5.434 1.00 87.00 100 ALA A C 1
ATOM 741 O O . ALA A 1 100 ? -5.186 5.028 5.987 1.00 87.00 100 ALA A O 1
ATOM 742 N N . LEU A 1 101 ? -3.414 6.342 5.559 1.00 87.25 101 LEU A N 1
ATOM 743 C CA . LEU A 1 101 ? -2.464 5.572 6.367 1.00 87.25 101 LEU A CA 1
ATOM 744 C C . LEU A 1 101 ? -2.775 5.664 7.860 1.00 87.25 101 LEU A C 1
ATOM 746 O O . LEU A 1 101 ? -2.787 4.638 8.533 1.00 87.25 101 LEU A O 1
ATOM 750 N N . ASP A 1 102 ? -3.072 6.858 8.365 1.00 85.06 102 ASP A N 1
ATOM 751 C CA . ASP A 1 102 ? -3.438 7.096 9.761 1.00 85.06 102 ASP A CA 1
ATOM 752 C C . ASP A 1 102 ? -4.753 6.381 10.111 1.00 85.06 102 ASP A C 1
ATOM 754 O O . ASP A 1 102 ? -4.849 5.698 11.135 1.00 85.06 102 ASP A O 1
ATOM 758 N N . ALA A 1 103 ? -5.758 6.474 9.230 1.00 85.12 103 ALA A N 1
ATOM 759 C CA . ALA A 1 103 ? -7.024 5.760 9.382 1.00 85.12 103 ALA A CA 1
ATOM 760 C C . ALA A 1 103 ? -6.814 4.240 9.389 1.00 85.12 103 ALA A C 1
ATOM 762 O O . ALA A 1 103 ? -7.393 3.534 10.215 1.00 85.12 103 ALA A O 1
ATOM 763 N N . TRP A 1 104 ? -5.944 3.728 8.518 1.00 88.69 104 TRP A N 1
ATOM 764 C CA . TRP A 1 104 ? -5.613 2.309 8.473 1.00 88.69 104 TRP A CA 1
ATOM 765 C C . TRP A 1 104 ? -4.856 1.832 9.718 1.00 88.69 104 TRP A C 1
ATOM 767 O O . TRP A 1 104 ? -5.231 0.807 10.287 1.00 88.69 104 TRP A O 1
ATOM 777 N N . THR A 1 105 ? -3.839 2.563 10.195 1.00 85.12 105 THR A N 1
ATOM 778 C CA . THR A 1 105 ? -3.062 2.171 11.388 1.00 85.12 105 THR A CA 1
ATOM 779 C C . THR A 1 105 ? -3.835 2.329 12.699 1.00 85.12 105 THR A C 1
ATOM 781 O O . THR A 1 105 ? -3.478 1.716 13.715 1.00 85.12 105 THR A O 1
ATOM 784 N N . ALA A 1 106 ? -4.883 3.153 12.722 1.00 82.44 106 ALA A N 1
ATOM 785 C CA . ALA A 1 106 ? -5.861 3.227 13.809 1.00 82.44 106 ALA A CA 1
ATOM 786 C C . ALA A 1 106 ? -7.00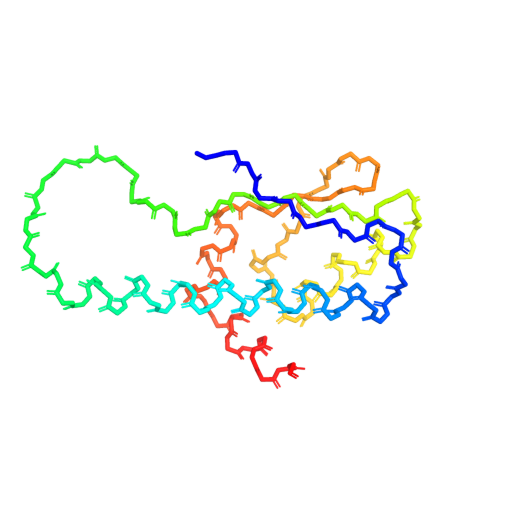9 2.215 13.668 1.00 82.44 106 ALA A C 1
ATOM 788 O O . ALA A 1 106 ? -7.646 1.879 14.665 1.00 82.44 106 ALA A O 1
ATOM 789 N N . GLY A 1 107 ? -7.265 1.728 12.455 1.00 81.25 107 GLY A N 1
ATOM 790 C CA . GLY A 1 107 ? -8.408 0.891 12.129 1.00 81.25 107 GLY A CA 1
ATOM 791 C C . GLY A 1 107 ? -8.152 -0.621 12.189 1.00 81.25 107 GLY A C 1
ATOM 792 O O . GLY A 1 107 ? -7.023 -1.093 12.353 1.00 81.25 107 GLY A O 1
ATOM 793 N N . PRO A 1 108 ? -9.213 -1.423 11.981 1.00 80.69 108 PRO A N 1
ATOM 794 C CA . PRO A 1 108 ? -9.133 -2.884 11.968 1.00 80.69 108 PRO A CA 1
ATOM 795 C C . PRO A 1 108 ? -8.404 -3.434 10.732 1.00 80.69 108 PRO A C 1
ATOM 797 O O . PRO A 1 108 ? -8.102 -4.623 10.672 1.00 80.69 108 PRO A O 1
ATOM 800 N N . GLY A 1 109 ? -8.145 -2.604 9.712 1.00 80.62 109 GLY A N 1
ATOM 801 C CA . GLY A 1 109 ? -7.343 -2.984 8.543 1.00 80.62 109 GLY A CA 1
ATOM 802 C C . GLY A 1 109 ? -5.905 -3.360 8.907 1.00 80.62 109 GLY A C 1
ATOM 803 O O . GLY A 1 109 ? -5.326 -4.241 8.278 1.00 80.62 109 GLY A O 1
ATOM 804 N N . ARG A 1 110 ? -5.345 -2.748 9.959 1.00 84.31 110 ARG A N 1
ATOM 805 C CA . ARG A 1 110 ? -4.005 -3.068 10.459 1.00 84.31 110 ARG A CA 1
ATOM 806 C C . ARG A 1 110 ? -3.896 -4.495 10.986 1.00 84.31 110 ARG A C 1
ATOM 808 O O . ARG A 1 110 ? -2.938 -5.188 10.669 1.00 84.31 110 ARG A O 1
ATOM 815 N N . GLU A 1 111 ? -4.845 -4.914 11.819 1.00 83.19 111 GLU A N 1
ATOM 816 C CA . GLU A 1 111 ? -4.821 -6.257 12.413 1.00 83.19 111 GLU A CA 1
ATOM 817 C C . GLU A 1 111 ? -5.108 -7.324 11.352 1.00 83.19 111 GLU A C 1
ATOM 819 O O . GLU A 1 111 ? -4.373 -8.302 11.274 1.00 83.19 111 GLU A O 1
ATOM 824 N N . ARG A 1 112 ? -6.052 -7.063 10.434 1.00 82.06 112 ARG A N 1
ATOM 825 C CA . ARG A 1 112 ? -6.286 -7.916 9.254 1.00 82.06 112 ARG A CA 1
ATOM 826 C C . ARG A 1 112 ? -5.015 -8.133 8.431 1.00 82.06 112 ARG A C 1
ATOM 828 O O . ARG A 1 112 ? -4.715 -9.255 8.045 1.00 82.06 112 ARG A O 1
ATOM 835 N N . PHE A 1 113 ? -4.255 -7.066 8.194 1.00 86.06 113 PHE A N 1
ATOM 836 C CA . PHE A 1 113 ? -2.994 -7.150 7.466 1.00 86.06 113 PHE A CA 1
ATOM 837 C C . PHE A 1 113 ? -1.946 -7.999 8.206 1.00 86.06 113 PHE A C 1
ATOM 839 O O . PHE A 1 113 ? -1.272 -8.807 7.578 1.00 86.06 113 PHE A O 1
ATOM 846 N N . LYS A 1 114 ? -1.826 -7.858 9.534 1.00 83.62 114 LYS A N 1
ATOM 847 C CA . LYS A 1 114 ? -0.898 -8.667 10.346 1.00 83.62 114 LYS A CA 1
ATOM 848 C C . LYS A 1 114 ? -1.257 -10.154 10.381 1.00 83.62 114 LYS A C 1
ATOM 850 O O . LYS A 1 114 ? -0.365 -10.970 10.548 1.00 83.62 114 LYS A O 1
ATOM 855 N N . GLU A 1 115 ? -2.538 -10.500 10.276 1.00 82.62 115 GLU A N 1
ATOM 856 C CA . GLU A 1 115 ? -2.993 -11.897 10.224 1.00 82.62 115 GLU A CA 1
ATOM 857 C C . GLU A 1 115 ? -2.804 -12.531 8.835 1.00 82.62 115 GLU A C 1
ATOM 859 O O . GLU A 1 115 ? -2.730 -13.753 8.721 1.00 82.62 115 GLU A O 1
ATOM 864 N N . ALA A 1 116 ? -2.751 -11.712 7.779 1.00 76.81 116 ALA A N 1
ATOM 865 C CA . ALA A 1 116 ? -2.694 -12.160 6.387 1.00 76.81 116 ALA A CA 1
ATOM 866 C C . ALA A 1 116 ? -1.269 -12.371 5.838 1.00 76.81 116 ALA A C 1
ATOM 868 O O . ALA A 1 116 ? -1.119 -13.005 4.790 1.00 76.81 116 ALA A O 1
ATOM 869 N N . VAL A 1 117 ? -0.246 -11.827 6.508 1.00 70.50 117 VAL A N 1
ATOM 870 C CA . VAL A 1 117 ? 1.168 -11.827 6.082 1.00 70.50 117 VAL A CA 1
ATOM 871 C C . VAL A 1 117 ? 2.023 -12.606 7.069 1.00 70.50 117 VAL A C 1
ATOM 873 O O . VAL A 1 117 ? 2.852 -13.414 6.595 1.00 70.50 117 VAL A O 1
#

pLDDT: mean 77.35, std 14.17, range [42.0, 91.5]

Radius of gyration: 15.45 Å; chains: 1; bounding box: 23×38×47 Å

Sequence (117 aa):
AGPALWDLHGYNLPESCMLLSRALMSMTASAAEARSSTDDATDEVTESSSSPRPHPDVVVVTGRGDVLREYVPRFLRDNCGPEIVPMAGNRGSCLISSEALDAWTAGPGRERFKEAV